Protein AF-A0A4R8I640-F1 (afdb_monomer_lite)

Sequence (151 aa):
MNKKSATQTKAQEIFQILPLKKTMHIKKNEPEVYKAIFSNDALLDANILNDFIDRYQPEVNISERARHVFSRLPLLKQTIIKTSEPKMYEALFNDKNDTALLKEFLSKYEPLNEKVTSMQELEKLSLEDQLAFKNNFPDDYKKIISTEPKQ

Radius of gyration: 16.74 Å; chains: 1; bounding box: 42×42×43 Å

pLDDT: mean 84.2, std 11.53, range [39.59, 96.38]

Foldseek 3Di:
DDDDALLLVLLLLLLVQDDPVVVVCCVVPVVLLVCLNPPPDPPRPSVSSVVSCVVRVVVRDLLSSLLSLLVPDDPVVNVCCVPVVVVLVCLNPPPPNPVVSSVVSCVVRPDPLNQDQAPVRLVVDDPVVNVVCCVVNVPSNVVRVVPDDDD

Secondary structure (DSSP, 8-state):
-PPPPHHHHHHHHHHHHS-HHHHHHHHHH-HHHHHHHH---S---HHHHHHHHHHHGGG--HHHHHHHHHHHS-HHHHHHHHHH-HHHHHHHHSSS--HHHHHHHHHHHS-HHHH--SHHHHTTS-HHHHHHHHHH-HHHHHHHHHSS---

Organism: NCBI:txid1476462

Structure (mmCIF, N/CA/C/O backbone):
data_AF-A0A4R8I640-F1
#
_entry.id   AF-A0A4R8I640-F1
#
loop_
_atom_site.group_PDB
_atom_site.id
_atom_site.type_symbol
_atom_site.label_atom_id
_atom_site.label_alt_id
_atom_site.label_comp_id
_atom_site.label_asym_id
_atom_site.label_entity_id
_atom_site.label_seq_id
_atom_site.pdbx_PDB_ins_code
_atom_site.Cartn_x
_atom_site.Cartn_y
_atom_site.Cartn_z
_atom_site.occupancy
_atom_site.B_iso_or_equiv
_atom_site.auth_seq_id
_atom_site.auth_comp_id
_atom_site.auth_asym_id
_atom_site.auth_atom_id
_atom_site.pdbx_PDB_model_num
ATOM 1 N N . MET A 1 1 ? -8.728 12.890 -19.636 1.00 39.59 1 MET A N 1
ATOM 2 C CA . MET A 1 1 ? -7.787 12.444 -18.584 1.00 39.59 1 MET A CA 1
ATOM 3 C C . MET A 1 1 ? -7.452 10.987 -18.851 1.00 39.59 1 MET A C 1
ATOM 5 O O . MET A 1 1 ? -8.374 10.180 -18.842 1.00 39.59 1 MET A O 1
ATOM 9 N N . ASN A 1 2 ? -6.187 10.656 -19.131 1.00 48.59 2 ASN A N 1
ATOM 10 C CA . ASN A 1 2 ? -5.753 9.258 -19.216 1.00 48.59 2 ASN A CA 1
ATOM 11 C C . ASN A 1 2 ? -5.916 8.629 -17.829 1.00 48.59 2 ASN A C 1
ATOM 13 O O . ASN A 1 2 ? -5.306 9.093 -16.866 1.00 48.59 2 ASN A O 1
ATOM 17 N N . LYS A 1 3 ? -6.792 7.629 -17.706 1.00 54.31 3 LYS A N 1
ATOM 18 C CA . LYS A 1 3 ? -6.904 6.839 -16.478 1.00 54.31 3 LYS A CA 1
ATOM 19 C C . LYS A 1 3 ? -5.670 5.940 -16.401 1.00 54.31 3 LYS A C 1
ATOM 21 O O . LYS A 1 3 ? -5.399 5.215 -17.354 1.00 54.31 3 LYS A O 1
ATOM 26 N N . LYS A 1 4 ? -4.922 6.013 -15.298 1.00 65.94 4 LYS A N 1
ATOM 27 C CA . LYS A 1 4 ? -3.834 5.065 -15.014 1.00 65.94 4 LYS A CA 1
ATOM 28 C C . LYS A 1 4 ? -4.416 3.655 -14.937 1.00 65.94 4 LYS A C 1
ATOM 30 O O . LYS A 1 4 ? -5.514 3.485 -14.402 1.00 65.94 4 LYS A O 1
ATOM 35 N N . SER A 1 5 ? -3.695 2.664 -15.456 1.00 74.31 5 SER A N 1
ATOM 36 C CA . SER A 1 5 ? -4.086 1.268 -15.256 1.00 74.31 5 SER A CA 1
ATOM 37 C C . SER A 1 5 ? -3.920 0.893 -13.783 1.00 74.31 5 SER A C 1
ATOM 39 O O . SER A 1 5 ? -3.074 1.447 -13.076 1.00 74.31 5 SER A O 1
ATOM 41 N N . ALA A 1 6 ? -4.707 -0.065 -13.308 1.00 73.69 6 ALA A N 1
ATOM 42 C CA . ALA A 1 6 ? -4.580 -0.567 -11.944 1.00 73.69 6 ALA A CA 1
ATOM 43 C C . ALA A 1 6 ? -3.190 -1.162 -11.667 1.00 73.69 6 ALA A C 1
ATOM 45 O O . ALA A 1 6 ? -2.633 -0.949 -10.592 1.00 73.69 6 ALA A O 1
ATOM 46 N N . THR A 1 7 ? -2.575 -1.802 -12.666 1.00 79.06 7 THR A N 1
ATOM 47 C CA . THR A 1 7 ? -1.193 -2.295 -12.591 1.00 79.06 7 THR A CA 1
ATOM 48 C C . THR A 1 7 ? -0.201 -1.161 -12.333 1.00 79.06 7 THR A C 1
ATOM 50 O O . THR A 1 7 ? 0.674 -1.286 -11.479 1.00 79.06 7 THR A O 1
ATOM 53 N N . GLN A 1 8 ? -0.349 -0.025 -13.019 1.00 83.81 8 GLN A N 1
ATOM 54 C CA . GLN A 1 8 ? 0.515 1.130 -12.792 1.00 83.81 8 GLN A CA 1
ATOM 55 C C . GLN A 1 8 ? 0.289 1.746 -11.406 1.00 83.81 8 GLN A C 1
ATOM 57 O O . GLN A 1 8 ? 1.252 2.110 -10.735 1.00 83.81 8 GLN A O 1
ATOM 62 N N . THR A 1 9 ? -0.966 1.834 -10.962 1.00 83.75 9 THR A N 1
ATOM 63 C CA . THR A 1 9 ? -1.315 2.306 -9.614 1.00 83.75 9 THR A CA 1
ATOM 64 C C . THR A 1 9 ? -0.670 1.430 -8.539 1.00 83.75 9 THR A C 1
ATOM 66 O O . THR A 1 9 ? 0.032 1.946 -7.673 1.00 83.75 9 THR A O 1
ATOM 69 N N . LYS A 1 10 ? -0.783 0.105 -8.663 1.00 84.06 10 LYS A N 1
ATOM 70 C CA . LYS A 1 10 ? -0.164 -0.851 -7.738 1.00 84.06 10 LYS A CA 1
ATOM 71 C C . LYS A 1 10 ? 1.362 -0.737 -7.719 1.00 84.06 10 LYS A C 1
ATOM 73 O O . LYS A 1 10 ? 1.975 -0.736 -6.655 1.00 84.06 10 LYS A O 1
ATOM 78 N N . ALA A 1 11 ? 1.993 -0.600 -8.885 1.00 90.00 11 ALA A N 1
ATOM 79 C CA . ALA A 1 11 ? 3.438 -0.403 -8.965 1.00 90.00 11 ALA A CA 1
ATOM 80 C C . ALA A 1 11 ? 3.880 0.924 -8.311 1.00 90.00 11 ALA A C 1
ATOM 82 O O . ALA A 1 11 ? 4.893 0.964 -7.612 1.00 90.00 11 ALA A O 1
ATOM 83 N N . GLN A 1 12 ? 3.106 2.004 -8.479 1.00 91.06 12 GLN A N 1
ATOM 84 C CA . GLN A 1 12 ? 3.354 3.282 -7.799 1.00 91.06 12 GLN A CA 1
ATOM 85 C C . GLN A 1 12 ? 3.260 3.144 -6.276 1.00 91.06 12 GLN A C 1
ATOM 87 O O . GLN A 1 12 ? 4.113 3.679 -5.572 1.00 91.06 12 GLN A O 1
ATOM 92 N N . GLU A 1 13 ? 2.269 2.414 -5.772 1.00 89.38 13 GLU A N 1
ATOM 93 C CA . GLU A 1 13 ? 2.079 2.180 -4.335 1.00 89.38 13 GLU A CA 1
ATOM 94 C C . GLU A 1 13 ? 3.227 1.382 -3.733 1.00 89.38 13 GLU A C 1
ATOM 96 O O . GLU A 1 13 ? 3.840 1.831 -2.766 1.00 89.38 13 GLU A O 1
ATOM 101 N N . ILE A 1 14 ? 3.586 0.250 -4.348 1.00 92.31 14 ILE A N 1
ATOM 102 C CA . ILE A 1 14 ? 4.743 -0.547 -3.926 1.00 92.31 14 ILE A CA 1
ATOM 103 C C . ILE A 1 14 ? 5.985 0.343 -3.885 1.00 92.31 14 ILE A C 1
ATOM 105 O O . ILE A 1 14 ? 6.669 0.399 -2.866 1.00 92.31 14 ILE A O 1
ATOM 109 N N . PHE A 1 15 ? 6.243 1.110 -4.949 1.00 94.25 15 PHE A N 1
ATOM 110 C CA . PHE A 1 15 ? 7.387 2.015 -4.999 1.00 94.25 15 PHE A CA 1
ATOM 111 C C . PHE A 1 15 ? 7.376 3.054 -3.869 1.00 94.25 15 PHE A C 1
ATOM 113 O O . PHE A 1 15 ? 8.427 3.357 -3.311 1.00 94.25 15 PHE A O 1
ATOM 120 N N . GLN A 1 16 ? 6.215 3.612 -3.526 1.00 91.75 16 GLN A N 1
ATOM 121 C CA . GLN A 1 16 ? 6.084 4.601 -2.453 1.00 91.75 16 GLN A CA 1
ATOM 122 C C . GLN A 1 16 ? 6.256 3.998 -1.055 1.00 91.75 16 GLN A C 1
ATOM 124 O O . GLN A 1 16 ? 6.680 4.709 -0.146 1.00 91.75 16 GLN A O 1
ATOM 129 N N . ILE A 1 17 ? 5.948 2.711 -0.887 1.00 93.25 17 ILE A N 1
ATOM 130 C CA . ILE A 1 17 ? 6.080 1.988 0.382 1.00 93.25 17 ILE A CA 1
ATOM 131 C C . ILE A 1 17 ? 7.505 1.446 0.590 1.00 93.25 17 ILE A C 1
ATOM 133 O O . ILE A 1 17 ? 7.954 1.293 1.728 1.00 93.25 17 ILE A O 1
ATOM 137 N N . LEU A 1 18 ? 8.236 1.147 -0.488 1.00 93.25 18 LEU A N 1
ATOM 138 C CA . LEU A 1 18 ? 9.582 0.584 -0.399 1.00 93.25 18 LEU A CA 1
ATOM 139 C C . LEU A 1 18 ? 10.551 1.483 0.397 1.00 93.25 18 LEU A C 1
ATOM 141 O O . LEU A 1 18 ? 10.498 2.714 0.300 1.00 93.25 18 LEU A O 1
ATOM 145 N N . PRO A 1 19 ? 11.534 0.890 1.108 1.00 91.62 19 PRO A N 1
ATOM 146 C CA . PRO A 1 19 ? 12.559 1.654 1.807 1.00 91.62 19 PRO A CA 1
ATOM 147 C C . PRO A 1 19 ? 13.298 2.628 0.884 1.00 91.62 19 PRO A C 1
ATOM 149 O O . PRO A 1 19 ? 13.647 2.288 -0.250 1.00 91.62 19 PRO A O 1
ATOM 152 N N . LEU A 1 20 ? 13.652 3.807 1.402 1.00 91.25 20 LEU A N 1
ATOM 153 C CA . LEU A 1 20 ? 14.306 4.872 0.628 1.00 91.25 20 LEU A CA 1
ATOM 154 C C . LEU A 1 20 ? 15.550 4.392 -0.143 1.00 91.25 20 LEU A C 1
ATOM 156 O O . LEU A 1 20 ? 15.772 4.771 -1.290 1.00 91.25 20 LEU A O 1
ATOM 160 N N . LYS A 1 21 ? 16.356 3.512 0.459 1.00 93.12 21 LYS A N 1
ATOM 161 C CA . LYS A 1 21 ? 17.547 2.949 -0.194 1.00 93.12 21 LYS A CA 1
ATOM 162 C C . LYS A 1 21 ? 17.196 2.150 -1.458 1.00 93.12 21 LYS A C 1
ATOM 164 O O . LYS A 1 21 ? 17.924 2.227 -2.445 1.00 93.12 21 LYS A O 1
ATOM 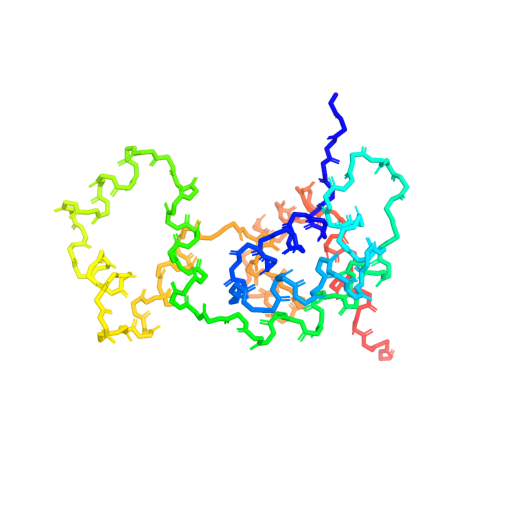169 N N . LYS A 1 22 ? 16.090 1.399 -1.439 1.00 94.06 22 LYS A N 1
ATOM 170 C CA . LYS A 1 22 ? 15.601 0.609 -2.581 1.00 94.06 22 LYS A CA 1
ATOM 171 C C . LYS A 1 22 ? 15.034 1.521 -3.663 1.00 94.06 22 LYS A C 1
ATOM 173 O O . LYS A 1 22 ? 15.414 1.384 -4.820 1.00 94.06 22 LYS A O 1
ATOM 178 N N . THR A 1 23 ? 14.221 2.508 -3.290 1.00 93.88 23 THR A N 1
ATOM 179 C CA . THR A 1 23 ? 13.666 3.466 -4.260 1.00 93.88 23 THR A CA 1
ATOM 180 C C . THR A 1 23 ? 14.761 4.293 -4.939 1.00 93.88 23 THR A C 1
ATOM 182 O O . THR A 1 23 ? 14.686 4.537 -6.142 1.00 93.88 23 THR A O 1
ATOM 185 N N . MET A 1 24 ? 15.825 4.663 -4.215 1.00 94.44 24 MET A N 1
ATOM 186 C CA . MET A 1 24 ? 17.021 5.286 -4.796 1.00 94.44 24 MET A CA 1
ATOM 187 C C . MET A 1 24 ? 17.774 4.351 -5.748 1.00 94.44 24 MET A C 1
ATOM 189 O O . MET A 1 24 ? 18.226 4.798 -6.800 1.00 94.44 24 MET A O 1
ATOM 193 N N . HIS A 1 25 ? 17.908 3.068 -5.397 1.00 95.25 25 HIS A N 1
ATOM 194 C CA . HIS A 1 25 ? 18.541 2.072 -6.261 1.00 95.25 25 HIS A CA 1
ATOM 195 C C . HIS A 1 25 ? 17.789 1.930 -7.589 1.00 95.25 25 HIS A C 1
ATOM 197 O O . HIS A 1 25 ? 18.408 2.065 -8.639 1.00 95.25 25 HIS A O 1
ATOM 203 N N . ILE A 1 26 ? 16.464 1.757 -7.540 1.00 95.56 26 ILE A N 1
ATOM 204 C CA . ILE A 1 26 ? 15.608 1.647 -8.731 1.00 95.56 26 ILE A CA 1
ATOM 205 C C . ILE A 1 26 ? 15.733 2.909 -9.594 1.00 95.56 26 ILE A C 1
ATOM 207 O O . ILE A 1 26 ? 16.016 2.820 -10.782 1.00 95.56 26 ILE A O 1
ATOM 211 N N . LYS A 1 27 ? 15.626 4.104 -8.991 1.00 93.94 27 LYS A N 1
ATOM 212 C CA . LYS A 1 27 ? 15.777 5.382 -9.714 1.00 93.94 27 LYS A CA 1
ATOM 213 C C . LYS A 1 27 ? 17.106 5.507 -10.461 1.00 93.94 27 LYS A C 1
ATOM 215 O O . LYS A 1 27 ? 17.153 6.164 -11.496 1.00 93.94 27 LYS A O 1
ATOM 220 N N . LYS A 1 28 ? 18.185 4.952 -9.904 1.00 94.94 28 LYS A N 1
ATOM 221 C CA . LYS A 1 28 ? 19.537 5.090 -10.453 1.00 94.94 28 LYS A CA 1
ATOM 222 C C . LYS A 1 28 ? 19.880 4.000 -11.466 1.00 94.94 28 LYS A C 1
ATOM 224 O O . LYS A 1 28 ? 20.559 4.296 -12.443 1.00 94.94 28 LYS A O 1
ATOM 229 N N . ASN A 1 29 ? 19.464 2.764 -11.204 1.00 96.38 29 ASN A N 1
ATOM 230 C CA . ASN A 1 29 ? 19.959 1.588 -11.917 1.00 96.38 29 ASN A CA 1
ATOM 231 C C . ASN A 1 29 ? 18.907 0.930 -12.818 1.00 96.38 29 ASN A C 1
ATOM 233 O O . ASN A 1 29 ? 19.292 0.1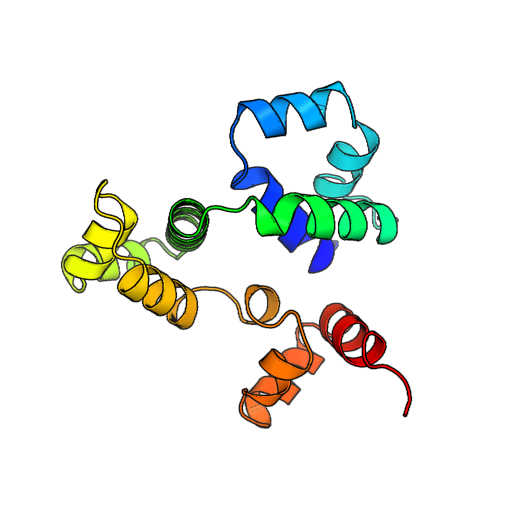72 -13.697 1.00 96.38 29 ASN A O 1
ATOM 237 N N . GLU A 1 30 ? 17.620 1.235 -12.624 1.00 93.88 30 GLU A N 1
ATOM 238 C CA . GLU A 1 30 ? 16.494 0.705 -13.411 1.00 93.88 30 G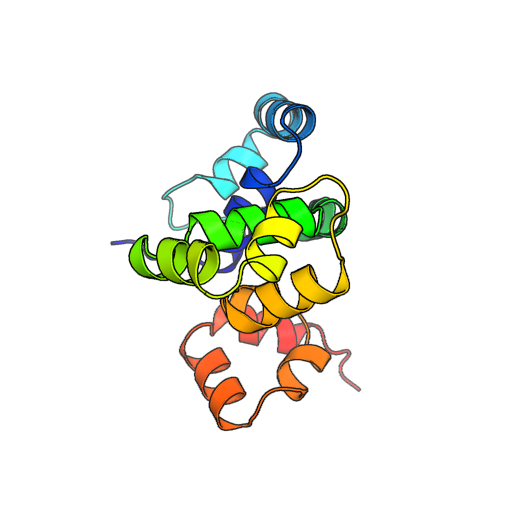LU A CA 1
ATOM 239 C C . GLU A 1 30 ? 15.609 1.870 -13.920 1.00 93.88 30 GLU A C 1
ATOM 241 O O . GLU A 1 30 ? 14.432 2.000 -13.549 1.00 93.88 30 GLU A O 1
ATOM 246 N N . PRO A 1 31 ? 16.167 2.814 -14.708 1.00 91.06 31 PRO A N 1
ATOM 247 C CA . PRO A 1 31 ? 15.452 4.017 -15.138 1.00 91.06 31 PRO A CA 1
ATOM 248 C C . PRO A 1 31 ? 14.210 3.715 -15.988 1.00 91.06 31 PRO A C 1
ATOM 250 O O . PRO A 1 31 ? 13.236 4.466 -15.934 1.00 91.06 31 PRO A O 1
ATOM 253 N N . GLU A 1 32 ? 14.212 2.623 -16.749 1.00 90.62 32 GLU A N 1
ATOM 254 C CA . GLU A 1 32 ? 13.064 2.122 -17.506 1.00 90.62 32 GLU A CA 1
ATOM 255 C C . GLU A 1 32 ? 11.916 1.676 -16.595 1.00 90.62 32 GLU A C 1
ATOM 257 O O . GLU A 1 32 ? 10.767 2.038 -16.857 1.00 90.62 32 GLU A O 1
ATOM 262 N N . VAL A 1 33 ? 12.217 0.996 -15.483 1.00 92.56 33 VAL A N 1
ATOM 263 C CA . VAL A 1 33 ? 11.228 0.617 -14.463 1.00 92.56 33 VAL A CA 1
ATOM 264 C C . VAL A 1 33 ? 10.645 1.869 -13.818 1.00 92.56 33 VAL A C 1
ATOM 266 O O . VAL A 1 33 ? 9.427 2.038 -13.766 1.00 92.56 33 VAL A O 1
ATOM 269 N N . TYR A 1 34 ? 11.500 2.801 -13.387 1.00 92.56 34 TYR A N 1
ATOM 270 C CA . TYR A 1 34 ? 11.042 4.062 -12.801 1.00 92.56 34 TYR A CA 1
ATOM 271 C C . TYR A 1 34 ? 10.164 4.863 -13.775 1.00 92.56 34 TYR A C 1
ATOM 273 O O . TYR A 1 34 ? 9.111 5.382 -13.391 1.00 92.56 34 TYR A O 1
ATOM 281 N N . LYS A 1 35 ? 10.557 4.929 -15.052 1.00 90.56 35 LYS A N 1
ATOM 282 C CA . LYS A 1 35 ? 9.766 5.584 -16.094 1.00 90.56 35 LYS A CA 1
ATOM 283 C C . LYS A 1 35 ? 8.424 4.882 -16.283 1.00 90.56 35 LYS A C 1
ATOM 285 O O . LYS A 1 35 ? 7.414 5.573 -16.317 1.00 90.56 35 LYS A O 1
ATOM 290 N N . ALA A 1 36 ? 8.377 3.553 -16.352 1.00 89.44 36 ALA A N 1
ATOM 291 C CA . ALA A 1 36 ? 7.120 2.812 -16.467 1.00 89.44 36 ALA A CA 1
ATOM 292 C C . ALA A 1 36 ? 6.178 3.105 -15.285 1.00 89.44 36 ALA A C 1
ATOM 294 O O . ALA A 1 36 ? 4.989 3.361 -15.480 1.00 89.44 36 ALA A O 1
ATOM 295 N N . ILE A 1 37 ? 6.708 3.166 -14.060 1.00 90.75 37 ILE A N 1
ATOM 296 C CA . ILE A 1 37 ? 5.912 3.468 -12.864 1.00 90.75 37 ILE A CA 1
ATOM 297 C C . ILE A 1 37 ? 5.293 4.868 -12.950 1.00 90.75 37 ILE A C 1
ATOM 299 O O . ILE A 1 37 ? 4.108 5.013 -12.666 1.00 90.75 37 ILE A O 1
ATOM 303 N N . PHE A 1 38 ? 6.041 5.898 -13.359 1.00 89.81 38 PHE A N 1
ATOM 304 C CA . PHE A 1 38 ? 5.601 7.301 -13.258 1.00 89.81 38 PHE A CA 1
ATOM 305 C C . PHE A 1 38 ? 5.211 7.979 -14.581 1.00 89.81 38 PHE A C 1
ATOM 307 O O . PHE A 1 38 ? 4.823 9.148 -14.564 1.00 89.81 38 PHE A O 1
ATOM 314 N N . SER A 1 39 ? 5.295 7.288 -15.720 1.00 83.94 39 SER A N 1
ATOM 315 C CA . SER A 1 39 ? 4.942 7.871 -17.018 1.00 83.94 39 SER A CA 1
ATOM 316 C C . SER A 1 39 ? 3.439 8.135 -17.145 1.00 83.94 39 SER A C 1
ATOM 318 O O . SER A 1 39 ? 2.609 7.378 -16.647 1.00 83.94 39 SER A O 1
ATOM 320 N N . ASN A 1 40 ? 3.088 9.201 -17.864 1.00 73.94 40 ASN A N 1
ATOM 321 C CA . ASN A 1 40 ? 1.711 9.494 -18.275 1.00 73.94 40 ASN A CA 1
ATOM 322 C C . ASN A 1 40 ? 1.386 8.950 -19.681 1.00 73.94 40 ASN A C 1
ATOM 324 O O . ASN A 1 40 ? 0.274 9.168 -20.175 1.00 73.94 40 ASN A O 1
ATOM 328 N N . ASP A 1 41 ? 2.347 8.283 -20.332 1.00 70.12 41 ASP A N 1
ATOM 329 C CA . ASP A 1 41 ? 2.142 7.664 -21.642 1.00 70.12 41 ASP A CA 1
ATOM 330 C C . ASP A 1 41 ? 1.154 6.504 -21.561 1.00 70.12 41 ASP A C 1
ATOM 332 O O . ASP A 1 41 ? 1.198 5.692 -20.643 1.00 70.12 41 ASP A O 1
ATOM 336 N N . ALA A 1 42 ? 0.285 6.402 -22.567 1.00 54.41 42 ALA A N 1
ATOM 337 C CA . ALA A 1 42 ? -0.679 5.309 -22.688 1.00 54.41 42 ALA A CA 1
ATOM 338 C C . ALA A 1 42 ? -0.021 3.967 -23.071 1.00 54.41 42 ALA A C 1
ATOM 340 O O . ALA A 1 42 ? -0.625 2.912 -22.894 1.00 54.41 42 ALA A O 1
ATOM 341 N N . LEU A 1 43 ? 1.215 4.000 -23.583 1.00 59.19 43 LEU A N 1
ATOM 342 C CA . LEU A 1 43 ? 2.007 2.823 -23.944 1.00 59.19 43 LEU A CA 1
ATOM 343 C C . LEU A 1 43 ? 2.909 2.431 -22.771 1.00 59.19 43 LEU A C 1
ATOM 345 O O . LEU A 1 43 ? 4.122 2.635 -22.788 1.00 59.19 43 LEU A O 1
ATOM 349 N N . LEU A 1 44 ? 2.283 1.919 -21.717 1.00 68.06 44 LEU A N 1
ATOM 350 C CA . LEU A 1 44 ? 2.987 1.325 -20.587 1.00 68.06 44 LEU A CA 1
ATOM 351 C C . LEU A 1 44 ? 3.329 -0.122 -20.924 1.00 68.06 44 LEU A C 1
ATOM 353 O O . LEU A 1 44 ? 2.453 -0.890 -21.322 1.00 68.06 44 LEU A O 1
ATOM 357 N N . ASP A 1 45 ? 4.588 -0.505 -20.725 1.00 77.19 45 ASP A N 1
ATOM 358 C CA . ASP A 1 45 ? 4.967 -1.909 -20.803 1.00 77.19 45 ASP A CA 1
ATOM 359 C C . ASP A 1 45 ? 4.453 -2.629 -19.550 1.00 77.19 45 ASP A C 1
ATOM 361 O O . ASP A 1 45 ? 5.025 -2.542 -18.457 1.00 77.19 45 ASP A O 1
ATOM 365 N N . ALA A 1 46 ? 3.325 -3.319 -19.714 1.00 78.38 46 ALA A N 1
ATOM 366 C CA . ALA A 1 46 ? 2.711 -4.099 -18.654 1.00 78.38 46 ALA A CA 1
ATOM 367 C C . ALA A 1 46 ? 3.657 -5.185 -18.118 1.00 78.38 46 A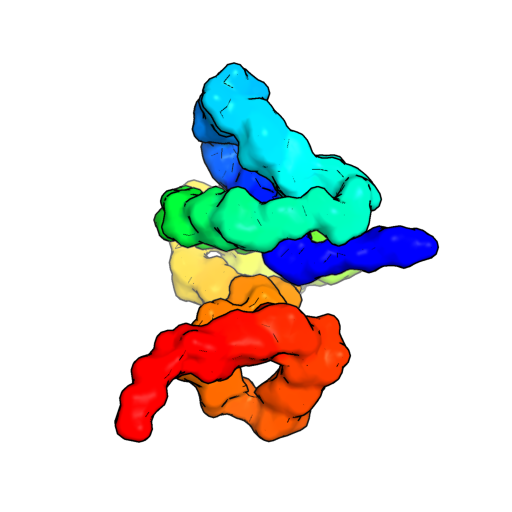LA A C 1
ATOM 369 O O . ALA A 1 46 ? 3.563 -5.521 -16.941 1.00 78.38 46 ALA A O 1
ATOM 370 N N . ASN A 1 47 ? 4.587 -5.705 -18.926 1.00 84.56 47 ASN A N 1
ATOM 371 C CA . ASN A 1 47 ? 5.534 -6.723 -18.476 1.00 84.56 47 ASN A CA 1
ATOM 372 C C . ASN A 1 47 ? 6.550 -6.133 -17.496 1.00 84.56 47 ASN A C 1
ATOM 374 O O . ASN A 1 47 ? 6.798 -6.744 -16.462 1.00 84.56 47 ASN A O 1
ATOM 378 N N . ILE A 1 48 ? 7.061 -4.923 -17.760 1.00 89.75 48 ILE A N 1
ATOM 379 C CA . ILE A 1 48 ? 7.971 -4.217 -16.841 1.00 89.75 48 ILE A CA 1
ATOM 380 C C . ILE A 1 48 ? 7.279 -3.944 -15.501 1.00 89.75 48 ILE A C 1
ATOM 382 O O . ILE A 1 48 ? 7.852 -4.176 -14.437 1.00 89.75 48 ILE A O 1
ATOM 386 N N . LEU A 1 49 ? 6.031 -3.466 -15.539 1.00 88.06 49 LEU A N 1
ATOM 387 C CA . LEU A 1 49 ? 5.268 -3.193 -14.320 1.00 88.06 49 LEU A CA 1
ATOM 388 C C . LEU A 1 49 ? 4.951 -4.474 -13.539 1.00 88.06 49 LEU A C 1
ATOM 390 O O . LEU A 1 49 ? 5.037 -4.473 -12.313 1.00 88.06 49 LEU A O 1
ATOM 394 N N . ASN A 1 50 ? 4.595 -5.556 -14.232 1.00 85.31 50 ASN A N 1
ATOM 395 C CA . ASN A 1 50 ? 4.310 -6.842 -13.602 1.00 85.31 50 ASN A CA 1
ATOM 396 C C . ASN A 1 50 ? 5.564 -7.451 -12.964 1.00 85.31 50 ASN A C 1
ATOM 398 O O . ASN A 1 50 ? 5.497 -7.831 -11.802 1.00 85.31 50 ASN A O 1
ATOM 402 N N . ASP A 1 51 ? 6.701 -7.456 -13.664 1.00 89.75 51 ASP A N 1
ATOM 403 C CA . ASP A 1 51 ? 7.979 -7.919 -13.109 1.00 89.75 51 ASP A CA 1
ATOM 404 C C . ASP A 1 51 ? 8.372 -7.124 -11.854 1.00 89.75 51 ASP A C 1
ATOM 406 O O . ASP A 1 51 ? 8.733 -7.696 -10.826 1.00 89.75 51 ASP A O 1
ATOM 410 N N . PHE A 1 52 ? 8.224 -5.796 -11.895 1.00 93.38 52 PHE A N 1
ATOM 411 C CA . PHE A 1 52 ? 8.454 -4.950 -10.727 1.00 93.38 52 PHE A CA 1
ATOM 412 C C . PHE A 1 52 ? 7.544 -5.329 -9.548 1.00 93.38 52 PHE A C 1
ATOM 414 O O . PHE A 1 52 ? 8.018 -5.470 -8.419 1.00 93.38 52 PHE A O 1
ATOM 421 N N . ILE A 1 53 ? 6.241 -5.497 -9.797 1.00 89.38 53 ILE A N 1
ATOM 422 C CA . ILE A 1 53 ? 5.281 -5.892 -8.760 1.00 89.38 53 ILE A CA 1
ATOM 423 C C . ILE A 1 53 ? 5.688 -7.239 -8.159 1.00 89.38 53 ILE A C 1
ATOM 425 O O . ILE A 1 53 ? 5.755 -7.350 -6.938 1.00 89.38 53 ILE A O 1
ATOM 429 N N . ASP A 1 54 ? 6.000 -8.234 -8.983 1.00 88.12 54 ASP A N 1
ATOM 430 C CA . ASP A 1 54 ? 6.318 -9.583 -8.514 1.00 88.12 54 ASP A CA 1
ATOM 431 C C . ASP A 1 54 ? 7.617 -9.607 -7.688 1.00 88.12 54 ASP A C 1
ATOM 433 O O . ASP A 1 54 ? 7.690 -10.297 -6.668 1.00 88.12 54 ASP A O 1
ATOM 437 N N . ARG A 1 55 ? 8.615 -8.788 -8.056 1.00 92.81 55 ARG A N 1
ATOM 438 C CA . ARG A 1 55 ? 9.869 -8.642 -7.298 1.00 92.81 55 ARG A CA 1
ATOM 439 C C . ARG A 1 55 ? 9.681 -7.958 -5.946 1.00 92.81 55 ARG A C 1
ATOM 441 O O . ARG A 1 55 ? 10.266 -8.396 -4.958 1.00 92.81 55 ARG A O 1
ATOM 448 N N . TYR A 1 56 ? 8.907 -6.875 -5.895 1.00 92.50 56 TYR A N 1
ATOM 449 C CA . TYR A 1 56 ? 8.909 -5.971 -4.740 1.00 92.50 56 TYR A CA 1
ATOM 450 C C . TYR A 1 56 ? 7.674 -6.059 -3.847 1.00 92.50 56 TYR A C 1
ATOM 452 O O . TYR A 1 56 ? 7.752 -5.654 -2.688 1.00 92.50 56 TYR A O 1
ATOM 460 N N . GLN A 1 57 ? 6.561 -6.624 -4.318 1.00 88.62 57 GLN A N 1
ATOM 461 C CA . GLN A 1 57 ? 5.377 -6.857 -3.486 1.00 88.62 57 GLN A CA 1
ATOM 462 C C . GLN A 1 57 ? 5.695 -7.674 -2.218 1.00 88.62 57 GLN A C 1
ATOM 464 O O . GLN A 1 57 ? 5.214 -7.291 -1.151 1.00 88.62 57 GLN A O 1
ATOM 469 N N . PRO A 1 58 ? 6.520 -8.743 -2.257 1.00 87.50 58 PRO A N 1
ATOM 470 C CA . PRO A 1 58 ? 6.881 -9.487 -1.047 1.00 87.50 58 PRO A CA 1
ATOM 471 C C . PRO A 1 58 ? 7.733 -8.682 -0.053 1.00 87.50 58 PRO A C 1
ATOM 473 O O . PRO A 1 58 ? 7.781 -9.024 1.126 1.00 87.50 58 PRO A O 1
ATOM 476 N N . GLU A 1 59 ? 8.410 -7.619 -0.508 1.00 90.25 59 GLU A N 1
ATOM 477 C CA . GLU A 1 59 ? 9.221 -6.738 0.345 1.00 90.25 59 GLU A CA 1
ATOM 478 C C . GLU A 1 59 ? 8.375 -5.671 1.068 1.00 90.25 59 GLU A C 1
ATOM 480 O O . GLU A 1 59 ? 8.877 -4.974 1.955 1.00 90.25 59 GLU A O 1
ATOM 485 N N . VAL A 1 60 ? 7.096 -5.521 0.705 1.00 88.44 60 VAL A N 1
ATOM 486 C CA . VAL A 1 60 ? 6.200 -4.526 1.297 1.00 88.44 60 VAL A CA 1
ATOM 487 C C . VAL A 1 60 ? 5.863 -4.908 2.737 1.00 88.44 60 VAL A C 1
ATOM 489 O O . VAL A 1 60 ? 5.140 -5.866 3.013 1.00 88.44 60 VAL A O 1
ATOM 492 N N . ASN A 1 61 ? 6.359 -4.107 3.679 1.00 88.19 61 ASN A N 1
ATOM 493 C CA . ASN A 1 61 ? 6.031 -4.254 5.089 1.00 88.19 61 ASN A CA 1
ATOM 494 C C . ASN A 1 61 ? 4.547 -3.922 5.324 1.00 88.19 61 ASN A C 1
ATOM 496 O O . ASN A 1 61 ? 4.067 -2.867 4.906 1.00 88.19 61 ASN A O 1
ATOM 500 N N . ILE A 1 62 ? 3.827 -4.800 6.029 1.00 88.31 62 ILE A N 1
ATOM 501 C CA . ILE A 1 62 ? 2.394 -4.627 6.309 1.00 88.31 62 ILE A CA 1
ATOM 502 C C . ILE A 1 62 ? 2.081 -3.320 7.050 1.00 88.31 62 ILE A C 1
ATOM 504 O O . ILE A 1 62 ? 1.074 -2.681 6.757 1.00 88.31 62 ILE A O 1
ATOM 508 N N . SER A 1 63 ? 2.942 -2.895 7.974 1.00 89.81 63 SER A N 1
ATOM 509 C CA . SER A 1 63 ? 2.787 -1.650 8.725 1.00 89.81 63 SER A CA 1
ATOM 510 C C . SER A 1 63 ? 2.960 -0.437 7.822 1.00 89.81 63 SER A C 1
ATOM 512 O O . SER A 1 63 ? 2.141 0.475 7.869 1.00 89.81 63 SER A O 1
ATOM 514 N N . GLU A 1 64 ? 3.963 -0.445 6.942 1.00 90.25 64 GLU A N 1
ATOM 515 C CA . GLU A 1 64 ? 4.150 0.641 5.972 1.00 90.25 64 GLU A CA 1
ATOM 516 C C . GLU A 1 64 ? 3.011 0.684 4.946 1.00 90.25 64 GLU A C 1
ATOM 518 O O . GLU A 1 64 ? 2.497 1.757 4.636 1.00 90.25 64 GLU A O 1
ATOM 523 N N . ARG A 1 65 ? 2.525 -0.479 4.493 1.00 90.00 65 ARG A N 1
ATOM 524 C CA . ARG A 1 65 ? 1.339 -0.585 3.630 1.00 90.00 65 ARG A CA 1
ATOM 525 C C . ARG A 1 65 ? 0.097 -0.009 4.303 1.00 90.00 65 ARG A C 1
ATOM 527 O O . ARG A 1 65 ? -0.614 0.790 3.701 1.00 90.00 65 ARG A O 1
ATOM 534 N N . ALA A 1 66 ? -0.147 -0.360 5.563 1.00 92.19 66 ALA A N 1
ATOM 535 C CA . ALA A 1 66 ? -1.282 0.149 6.322 1.00 92.19 66 ALA A CA 1
ATOM 536 C C . ALA A 1 66 ? -1.189 1.666 6.552 1.00 92.19 66 ALA A C 1
ATOM 538 O O . ALA A 1 66 ? -2.173 2.374 6.340 1.00 92.19 66 ALA A O 1
ATOM 539 N N . ARG A 1 67 ? -0.006 2.199 6.887 1.00 92.50 67 ARG A N 1
ATOM 540 C CA . ARG A 1 67 ? 0.227 3.655 6.974 1.00 92.50 67 ARG A CA 1
ATOM 541 C C . ARG A 1 67 ? 0.007 4.351 5.636 1.00 92.50 67 ARG A C 1
ATOM 543 O O . ARG A 1 67 ? -0.560 5.443 5.596 1.00 92.50 67 ARG A O 1
ATOM 550 N N . HIS A 1 68 ? 0.429 3.724 4.542 1.00 91.44 68 HIS A N 1
ATOM 551 C CA . HIS A 1 68 ? 0.221 4.243 3.199 1.00 91.44 68 HIS A CA 1
ATOM 552 C C . HIS A 1 68 ? -1.268 4.282 2.822 1.00 91.44 68 HIS A C 1
ATOM 554 O O . HIS A 1 68 ? -1.752 5.290 2.317 1.00 91.44 68 HIS A O 1
ATOM 560 N N . VAL A 1 69 ? -2.032 3.231 3.129 1.00 91.56 69 VAL A N 1
ATOM 561 C CA . VAL A 1 69 ? -3.495 3.231 2.962 1.00 91.56 69 VAL A CA 1
ATOM 562 C C . VAL A 1 69 ? -4.137 4.309 3.840 1.00 91.56 69 VAL A C 1
ATOM 564 O O . VAL A 1 69 ? -4.946 5.090 3.345 1.00 91.56 69 VAL A O 1
ATOM 567 N N . PHE A 1 70 ? -3.738 4.415 5.111 1.00 93.38 70 PHE A N 1
ATOM 568 C CA . PHE A 1 70 ? -4.247 5.431 6.035 1.00 93.38 70 PHE A CA 1
ATOM 569 C C . PHE A 1 70 ? -4.035 6.858 5.516 1.00 93.38 70 PHE A C 1
ATOM 571 O O . PHE A 1 70 ? -4.966 7.661 5.555 1.00 93.38 70 PHE A O 1
ATOM 578 N N . SER A 1 71 ? -2.850 7.172 4.987 1.00 91.75 71 SER A N 1
ATOM 579 C CA . SER A 1 71 ? -2.535 8.520 4.497 1.00 91.75 71 SER A CA 1
ATOM 580 C C . SER A 1 71 ? -3.344 8.926 3.259 1.00 91.75 71 SER A C 1
ATOM 582 O O . SER A 1 71 ? -3.594 10.117 3.065 1.00 91.75 71 SER A O 1
ATOM 584 N N . ARG A 1 72 ? -3.804 7.953 2.458 1.00 90.31 72 ARG A N 1
ATOM 585 C CA . ARG A 1 72 ? -4.684 8.168 1.295 1.00 90.31 72 ARG A CA 1
ATOM 586 C C . ARG A 1 72 ? -6.161 8.328 1.665 1.00 90.31 72 ARG A C 1
ATOM 588 O O . ARG A 1 72 ? -6.947 8.777 0.829 1.00 90.31 72 ARG A O 1
ATOM 595 N N . LEU A 1 73 ? -6.570 7.972 2.886 1.00 89.88 73 LEU A N 1
ATOM 596 C CA . LEU A 1 73 ? -7.961 8.140 3.309 1.00 89.88 73 LEU A CA 1
ATOM 597 C C . LEU A 1 73 ? -8.348 9.626 3.367 1.00 89.88 73 LEU A C 1
ATOM 599 O O . LEU A 1 73 ? -7.509 10.466 3.694 1.00 89.88 73 LEU A O 1
ATOM 603 N N . PRO A 1 74 ? -9.628 9.979 3.140 1.00 92.19 74 PRO A N 1
ATOM 604 C CA . PRO A 1 74 ? -10.103 11.338 3.378 1.00 92.19 74 PRO A CA 1
ATOM 605 C C . PRO A 1 74 ? -9.796 11.791 4.809 1.00 92.19 74 PRO A C 1
ATOM 607 O O . PRO A 1 74 ? -9.958 11.008 5.747 1.00 92.19 74 PRO A O 1
ATOM 610 N N . LEU A 1 75 ? -9.431 13.065 4.995 1.00 91.94 75 LEU A N 1
ATOM 611 C CA . LEU A 1 75 ? -9.051 13.610 6.309 1.00 91.94 75 LEU A CA 1
ATOM 612 C C . LEU A 1 75 ? -10.083 13.305 7.398 1.00 91.94 75 LEU A C 1
ATOM 614 O O . LEU A 1 75 ? -9.715 12.886 8.489 1.00 91.94 75 LEU A O 1
ATOM 618 N N . LEU A 1 76 ? -11.376 13.422 7.082 1.00 92.56 76 LEU A N 1
ATOM 619 C CA . LEU A 1 76 ? -12.449 13.092 8.019 1.00 92.56 76 LEU A CA 1
ATOM 620 C C . LEU A 1 76 ? -12.373 11.635 8.508 1.00 92.56 76 LEU A C 1
ATOM 622 O O . LEU A 1 76 ? -12.530 11.380 9.699 1.00 92.56 76 LEU A O 1
ATOM 626 N N . LYS A 1 77 ? -12.088 10.676 7.616 1.00 93.31 77 LYS A N 1
ATOM 627 C CA . LYS A 1 77 ? -11.912 9.264 7.990 1.00 93.31 77 LYS A CA 1
ATOM 628 C C . LYS A 1 77 ? -10.667 9.067 8.850 1.00 93.31 77 LYS A C 1
ATOM 630 O O . LYS A 1 77 ? -10.744 8.357 9.847 1.00 93.31 77 LYS A O 1
ATOM 635 N N . GLN A 1 78 ? -9.558 9.725 8.507 1.00 94.31 78 GLN A N 1
ATOM 636 C CA . GLN A 1 78 ? -8.345 9.691 9.329 1.00 94.31 78 GLN A CA 1
ATOM 637 C C . GLN A 1 78 ? -8.619 10.212 10.747 1.00 94.31 78 GLN A C 1
ATOM 639 O O . GLN A 1 78 ? -8.206 9.590 11.724 1.00 94.31 78 GLN A O 1
ATOM 644 N N . THR A 1 79 ? -9.364 11.318 10.871 1.00 94.75 79 THR A N 1
ATOM 645 C CA . THR A 1 79 ? -9.782 11.874 12.164 1.00 94.75 79 THR A CA 1
ATOM 646 C C . THR A 1 79 ? -10.641 10.890 12.946 1.00 94.75 79 THR A C 1
ATOM 648 O O . THR A 1 79 ? -10.373 10.689 14.125 1.00 94.75 79 THR A O 1
ATOM 651 N N . ILE A 1 80 ? -11.624 10.249 12.307 1.00 94.88 80 ILE A N 1
ATOM 652 C CA . ILE A 1 80 ? -12.490 9.256 12.960 1.00 94.88 80 ILE A CA 1
ATOM 653 C C . ILE A 1 80 ? -11.669 8.081 13.494 1.00 94.88 80 ILE A C 1
ATOM 655 O O . ILE A 1 80 ? -11.815 7.735 14.660 1.00 94.88 80 ILE A O 1
ATOM 659 N N . ILE A 1 81 ? -10.770 7.508 12.691 1.00 93.75 81 ILE A N 1
ATOM 660 C CA . ILE A 1 81 ? -9.902 6.404 13.133 1.00 93.75 81 ILE A CA 1
ATOM 661 C C . ILE A 1 81 ? -9.054 6.848 14.330 1.00 93.75 81 ILE A C 1
ATOM 663 O O . ILE A 1 81 ? -8.982 6.150 15.338 1.00 93.75 81 ILE A O 1
ATOM 667 N N . LYS A 1 82 ? -8.463 8.046 14.259 1.00 93.25 82 LYS A N 1
ATOM 668 C CA . LYS A 1 82 ? -7.632 8.596 15.334 1.00 93.25 82 LYS A CA 1
ATOM 669 C C . LYS A 1 82 ? -8.394 8.785 16.650 1.00 93.25 82 LYS A C 1
ATOM 671 O O . LYS A 1 82 ? -7.817 8.570 17.710 1.00 93.25 82 LYS A O 1
ATOM 676 N N . THR A 1 83 ? -9.648 9.229 16.602 1.00 94.31 83 THR A N 1
ATOM 677 C CA . THR A 1 83 ? -10.417 9.576 17.811 1.00 94.31 83 THR A CA 1
ATOM 678 C C . THR A 1 83 ? -11.283 8.435 18.329 1.00 94.31 83 THR A C 1
ATOM 680 O O . THR A 1 83 ? -11.483 8.324 19.534 1.00 94.31 83 THR A O 1
ATOM 683 N N . SER A 1 84 ? -11.803 7.603 17.431 1.00 93.38 84 SER A N 1
ATOM 684 C CA . SER A 1 84 ? -12.837 6.604 17.725 1.00 93.38 84 SER A CA 1
ATOM 685 C C . SER A 1 84 ? -12.303 5.173 17.686 1.00 93.38 84 SER A C 1
ATOM 687 O O . SER A 1 84 ? -12.898 4.285 18.289 1.00 93.38 84 SER A O 1
ATOM 689 N N . GLU A 1 85 ? -11.160 4.941 17.032 1.00 92.94 85 GLU A N 1
ATOM 690 C CA . GLU A 1 85 ? -10.496 3.634 16.946 1.00 92.94 85 GLU A CA 1
ATOM 691 C C . GLU A 1 85 ? -9.040 3.720 17.456 1.00 92.94 85 GLU A C 1
ATOM 693 O O . GLU A 1 85 ? -8.101 3.387 16.730 1.00 92.94 85 GLU A O 1
ATOM 698 N N . PRO A 1 86 ? -8.801 4.149 18.714 1.00 90.44 86 PRO A N 1
ATOM 699 C CA . PRO A 1 86 ? -7.458 4.462 19.209 1.00 90.44 86 PRO A CA 1
ATOM 700 C C . PRO A 1 86 ? -6.487 3.280 19.124 1.00 90.44 86 PRO A C 1
ATOM 702 O O . PRO A 1 86 ? -5.337 3.476 18.759 1.00 90.44 86 PRO A O 1
ATOM 705 N N . LYS A 1 87 ? -6.950 2.041 19.349 1.00 92.12 87 LYS A N 1
ATOM 706 C CA . LYS A 1 87 ? -6.116 0.835 19.184 1.00 92.12 87 LYS A CA 1
ATOM 707 C C . LYS A 1 87 ? -5.673 0.617 17.736 1.00 92.12 87 LYS A C 1
ATOM 709 O O . LYS A 1 87 ? -4.542 0.211 17.496 1.00 92.12 87 LYS A O 1
ATOM 714 N N . MET A 1 88 ? -6.557 0.895 16.776 1.00 92.00 88 MET A N 1
ATOM 715 C CA . MET A 1 88 ? -6.246 0.817 15.348 1.00 92.00 88 MET A CA 1
ATOM 716 C C . MET A 1 88 ? -5.209 1.878 14.978 1.00 92.00 88 MET A C 1
ATOM 718 O O . MET A 1 88 ? -4.222 1.590 14.308 1.00 92.00 88 MET A O 1
ATOM 722 N N . TYR A 1 89 ? -5.409 3.104 15.465 1.00 92.81 89 TYR A N 1
ATOM 723 C CA . TYR A 1 89 ? -4.474 4.203 15.257 1.00 92.81 89 TYR A CA 1
ATOM 724 C C . TYR A 1 89 ? -3.104 3.930 15.897 1.00 92.81 89 TYR A C 1
ATOM 726 O O . TYR A 1 89 ? -2.071 4.153 15.272 1.00 92.81 89 TYR A O 1
ATOM 734 N N . GLU A 1 90 ? -3.072 3.389 17.112 1.00 92.50 90 GLU A N 1
ATOM 735 C CA . GLU A 1 90 ? -1.839 2.962 17.775 1.00 92.50 90 GLU A CA 1
ATOM 736 C C . GLU A 1 90 ? -1.129 1.860 16.988 1.00 92.50 90 GLU A C 1
ATOM 738 O O . GLU A 1 90 ? 0.073 1.966 16.764 1.00 92.50 90 GLU A O 1
ATOM 743 N N . ALA A 1 91 ? -1.854 0.846 16.507 1.00 92.00 91 ALA A N 1
ATOM 744 C CA . ALA A 1 91 ? -1.279 -0.218 15.686 1.00 92.00 91 ALA A CA 1
ATOM 745 C C . ALA A 1 91 ? -0.648 0.309 14.386 1.00 92.00 91 ALA A C 1
ATOM 747 O O . ALA A 1 91 ? 0.318 -0.278 13.908 1.00 92.00 91 ALA A O 1
ATOM 748 N N . LEU A 1 92 ? -1.156 1.418 13.831 1.00 92.12 92 LEU A N 1
ATOM 749 C CA . LEU A 1 92 ? -0.574 2.065 12.655 1.00 92.12 92 LEU A CA 1
ATOM 750 C C . LEU A 1 92 ? 0.756 2.765 12.957 1.00 92.12 92 LEU A C 1
ATOM 752 O O . LEU A 1 92 ? 1.613 2.783 12.081 1.00 92.12 92 LEU A O 1
ATOM 756 N N . PHE A 1 93 ? 0.952 3.356 14.139 1.00 90.06 93 PHE A N 1
ATOM 757 C CA . PHE A 1 93 ? 2.066 4.291 14.379 1.00 90.06 93 PHE A CA 1
ATOM 758 C C . PHE A 1 93 ? 3.019 3.914 15.520 1.00 90.06 93 PHE A C 1
ATOM 760 O O . PHE A 1 93 ? 4.082 4.521 15.621 1.00 90.06 93 PHE A O 1
ATOM 767 N N . ASN A 1 94 ? 2.696 2.913 16.340 1.00 84.56 94 ASN A N 1
ATOM 768 C CA . ASN A 1 94 ? 3.561 2.457 17.427 1.00 84.56 94 ASN A CA 1
ATOM 769 C C . ASN A 1 94 ? 4.452 1.279 17.006 1.00 84.56 94 ASN A C 1
ATOM 771 O O . ASN A 1 94 ? 4.060 0.431 16.211 1.00 84.56 94 ASN A O 1
ATOM 775 N N . ASP A 1 95 ? 5.630 1.165 17.627 1.00 65.69 95 ASP A N 1
ATOM 776 C CA . ASP A 1 95 ? 6.626 0.124 17.315 1.00 65.69 95 ASP A CA 1
ATOM 777 C C . ASP A 1 95 ? 6.134 -1.310 17.582 1.00 65.69 95 ASP A C 1
ATOM 779 O O . ASP A 1 95 ? 6.621 -2.273 16.988 1.00 65.69 95 ASP A O 1
ATOM 783 N N . LYS A 1 96 ? 5.127 -1.467 18.447 1.00 67.44 96 LYS A N 1
ATOM 784 C CA . LYS A 1 96 ? 4.434 -2.739 18.687 1.00 67.44 96 LYS A CA 1
ATOM 785 C C . LYS A 1 96 ? 3.287 -2.896 17.688 1.00 67.44 96 LYS A C 1
ATOM 787 O O . LYS A 1 96 ? 2.122 -2.896 18.071 1.00 67.44 96 LYS A O 1
ATOM 792 N N . ASN A 1 97 ? 3.640 -2.992 16.409 1.00 71.12 97 ASN A N 1
ATOM 793 C CA . ASN A 1 97 ? 2.703 -3.192 15.307 1.00 71.12 97 ASN A CA 1
ATOM 794 C C . ASN A 1 97 ? 1.890 -4.482 15.520 1.00 71.12 97 ASN A C 1
ATOM 796 O O . ASN A 1 97 ? 2.371 -5.587 15.250 1.00 71.12 97 ASN A O 1
ATOM 800 N N . ASP A 1 98 ? 0.652 -4.354 15.998 1.00 86.00 98 ASP A N 1
ATOM 801 C CA . ASP A 1 98 ? -0.273 -5.478 16.109 1.00 86.00 98 ASP A CA 1
ATOM 802 C C . ASP A 1 98 ? -0.690 -5.916 14.700 1.00 86.00 98 ASP A C 1
ATOM 804 O O . ASP A 1 98 ? -1.522 -5.299 14.033 1.00 86.00 98 ASP A O 1
ATOM 808 N N . THR A 1 99 ? -0.074 -6.999 14.229 1.00 88.38 99 THR A N 1
ATOM 809 C CA . THR A 1 99 ? -0.278 -7.507 12.869 1.00 88.38 99 THR A CA 1
ATOM 810 C C . THR A 1 99 ? -1.732 -7.916 12.615 1.00 88.38 99 THR A C 1
ATOM 812 O O . THR A 1 99 ? -2.181 -7.844 11.471 1.00 88.38 99 THR A O 1
ATOM 815 N N . ALA A 1 100 ? -2.486 -8.330 13.639 1.00 90.31 100 ALA A N 1
ATOM 816 C CA . ALA A 1 100 ? -3.894 -8.677 13.473 1.00 90.31 100 ALA A CA 1
ATOM 817 C C . ALA A 1 100 ? -4.737 -7.419 13.229 1.00 90.31 100 ALA A C 1
ATOM 819 O O . ALA A 1 100 ? -5.498 -7.382 12.261 1.00 90.31 100 ALA A O 1
ATOM 820 N N . LEU A 1 101 ? -4.525 -6.365 14.026 1.00 91.88 101 LEU A N 1
ATOM 821 C CA . LEU A 1 101 ? -5.188 -5.072 13.825 1.00 91.88 101 LEU A CA 1
ATOM 822 C C . LEU A 1 101 ? -4.819 -4.444 12.476 1.00 91.88 101 LEU A C 1
ATOM 824 O O . LEU A 1 101 ? -5.684 -3.918 11.786 1.00 91.88 101 LEU A O 1
ATOM 828 N N . LEU A 1 102 ? -3.564 -4.561 12.037 1.00 92.69 102 LEU A N 1
ATOM 829 C CA . LEU A 1 102 ? -3.145 -4.068 10.720 1.00 92.69 102 LEU A CA 1
ATOM 830 C C . LEU A 1 102 ? -3.807 -4.828 9.561 1.00 92.69 102 LEU A C 1
ATOM 832 O O . LEU A 1 102 ? -4.182 -4.221 8.558 1.00 92.69 102 LEU A O 1
ATOM 836 N N . LYS A 1 103 ? -4.000 -6.146 9.689 1.00 90.56 103 LYS A N 1
ATOM 837 C CA . LYS A 1 103 ? -4.768 -6.930 8.707 1.00 90.56 103 LYS A CA 1
ATOM 838 C C . LYS A 1 103 ? -6.239 -6.520 8.690 1.00 90.56 103 LYS A C 1
ATOM 840 O O . LYS A 1 103 ? -6.812 -6.379 7.612 1.00 90.56 103 LYS A O 1
ATOM 845 N N . GLU A 1 104 ? -6.834 -6.289 9.858 1.00 91.56 104 GLU A N 1
ATOM 846 C CA . GLU A 1 104 ? -8.204 -5.780 9.971 1.00 91.56 104 GLU A CA 1
ATOM 847 C C . GLU A 1 104 ? -8.339 -4.394 9.323 1.00 91.56 104 GLU A C 1
ATOM 849 O O . GLU A 1 104 ? -9.263 -4.163 8.540 1.00 91.56 104 GLU A O 1
ATOM 854 N N . PHE A 1 105 ? -7.385 -3.496 9.581 1.00 93.38 105 PHE A N 1
ATOM 855 C CA . PHE A 1 105 ? -7.315 -2.175 8.966 1.00 93.38 105 PHE A CA 1
ATOM 856 C C . PHE A 1 105 ? -7.334 -2.270 7.440 1.00 93.38 105 PHE A C 1
ATOM 858 O O . PHE A 1 105 ? -8.195 -1.683 6.783 1.00 93.38 105 PHE A O 1
ATOM 865 N N . LEU A 1 106 ? -6.408 -3.043 6.868 1.00 90.31 106 LEU A N 1
ATOM 866 C CA . LEU A 1 106 ? -6.326 -3.225 5.422 1.00 90.31 106 LEU A CA 1
ATOM 867 C C . LEU A 1 106 ? -7.637 -3.814 4.894 1.00 90.31 106 LEU A C 1
ATOM 869 O O . LEU A 1 106 ? -8.232 -3.251 3.978 1.00 90.31 106 LEU A O 1
ATOM 873 N N . SER A 1 107 ? -8.188 -4.843 5.544 1.00 86.31 107 SER A N 1
ATOM 874 C CA . SER A 1 107 ? -9.487 -5.422 5.180 1.00 86.31 107 SER A CA 1
ATOM 875 C C . SER A 1 107 ? -10.634 -4.405 5.151 1.00 86.31 107 SER A C 1
ATOM 877 O O . SER A 1 107 ? -11.539 -4.551 4.330 1.00 86.31 107 SER A O 1
ATOM 879 N N . LYS A 1 108 ? -10.607 -3.362 5.984 1.00 87.62 108 LYS A N 1
ATOM 880 C CA . LYS A 1 108 ? -11.640 -2.314 6.018 1.00 87.62 108 LYS A CA 1
ATOM 881 C C . LYS A 1 108 ? -11.409 -1.186 5.012 1.00 87.62 108 LYS A C 1
ATOM 883 O O . LYS A 1 108 ? -12.370 -0.693 4.428 1.00 87.62 108 LYS A O 1
ATOM 888 N N . TYR A 1 109 ? -10.161 -0.763 4.824 1.00 87.75 109 TYR A N 1
ATOM 889 C CA . TYR A 1 109 ? -9.859 0.525 4.184 1.00 87.75 109 TYR A CA 1
ATOM 890 C C . TYR A 1 109 ? -9.093 0.431 2.871 1.00 87.75 109 TYR A C 1
ATOM 892 O O . TYR A 1 109 ? -9.126 1.379 2.091 1.00 87.75 109 TYR A O 1
ATOM 900 N N . GLU A 1 110 ? -8.418 -0.684 2.607 1.00 84.19 110 GLU A N 1
ATOM 901 C CA . GLU A 1 110 ? -7.694 -0.854 1.353 1.00 84.19 110 GLU A CA 1
ATOM 902 C C . GLU A 1 110 ? -8.665 -1.129 0.180 1.00 84.19 110 GLU A C 1
ATOM 904 O O . GLU A 1 110 ? -9.616 -1.909 0.338 1.00 84.19 110 GLU A O 1
ATOM 909 N N . PRO A 1 111 ? -8.470 -0.493 -0.990 1.00 77.75 111 PRO A N 1
ATOM 910 C CA . PRO A 1 111 ? -9.279 -0.737 -2.182 1.00 77.75 111 PRO A CA 1
ATOM 911 C C . PRO A 1 111 ? -9.302 -2.205 -2.627 1.00 77.75 111 PRO A C 1
ATOM 913 O O . PRO A 1 111 ? -8.330 -2.945 -2.492 1.00 77.75 111 PRO A O 1
ATOM 916 N N . LEU A 1 112 ? -10.432 -2.637 -3.192 1.00 72.62 112 LEU A N 1
ATOM 917 C CA . LEU A 1 112 ? -10.673 -4.042 -3.539 1.00 72.62 112 LEU A CA 1
ATOM 918 C C . LEU A 1 112 ? -9.656 -4.586 -4.566 1.00 72.62 112 LEU A C 1
ATOM 920 O O . LEU A 1 112 ? -9.198 -5.715 -4.424 1.00 72.62 112 LEU A O 1
ATOM 924 N N . ASN A 1 113 ? -9.245 -3.773 -5.545 1.00 67.25 113 ASN A N 1
ATOM 925 C CA . ASN A 1 113 ? -8.222 -4.096 -6.557 1.00 67.25 113 ASN A CA 1
ATOM 926 C C . ASN A 1 113 ? -6.800 -4.236 -6.011 1.00 67.25 113 ASN A C 1
ATOM 928 O O . ASN A 1 113 ? -5.955 -4.853 -6.653 1.00 67.25 113 ASN A O 1
ATOM 932 N N . GLU A 1 114 ? -6.530 -3.693 -4.828 1.00 72.44 114 GLU A N 1
ATOM 933 C CA . GLU A 1 114 ? -5.251 -3.878 -4.139 1.00 72.44 114 GLU A CA 1
ATOM 934 C C . GLU A 1 114 ? -5.260 -5.153 -3.269 1.00 72.44 114 GLU A C 1
ATOM 936 O O . GLU A 1 114 ? -4.206 -5.751 -3.027 1.00 72.44 114 GLU A O 1
ATOM 941 N N . LYS A 1 115 ? -6.455 -5.596 -2.844 1.00 73.50 115 LYS A N 1
ATOM 942 C CA . LYS A 1 115 ? -6.677 -6.812 -2.041 1.00 73.50 115 LYS A CA 1
ATOM 943 C C . LYS A 1 115 ? -6.727 -8.086 -2.863 1.00 73.50 115 LYS A C 1
ATOM 945 O O . LYS A 1 115 ? -6.165 -9.094 -2.458 1.00 73.50 115 LYS A O 1
ATOM 950 N N . VAL A 1 116 ? -7.460 -8.063 -3.969 1.00 77.38 116 VAL A N 1
ATOM 951 C CA . VAL A 1 116 ? -7.754 -9.266 -4.745 1.00 77.38 116 VAL A CA 1
ATOM 952 C C . VAL A 1 116 ? -6.716 -9.390 -5.843 1.00 77.38 116 VAL A C 1
ATOM 954 O O . VAL A 1 116 ? -6.739 -8.656 -6.828 1.00 77.38 116 VAL A O 1
ATOM 957 N N . THR A 1 117 ? -5.779 -10.311 -5.651 1.00 76.31 117 THR A N 1
ATOM 958 C CA . THR A 1 117 ? -4.639 -10.501 -6.555 1.00 76.31 117 THR A CA 1
ATOM 959 C C . THR A 1 117 ? -4.579 -11.899 -7.158 1.00 76.31 117 THR A C 1
ATOM 961 O O . THR A 1 117 ? -3.763 -12.150 -8.043 1.00 76.31 117 THR A O 1
ATOM 964 N N . SER A 1 118 ? -5.462 -12.794 -6.716 1.00 79.56 118 SER A N 1
ATOM 965 C CA . SER A 1 118 ? -5.542 -14.192 -7.133 1.00 79.56 118 SER A CA 1
ATOM 966 C C . SER A 1 118 ? -6.991 -14.669 -7.232 1.00 79.56 118 SER A C 1
ATOM 968 O O . SER A 1 118 ? -7.899 -14.058 -6.661 1.00 79.56 118 SER A O 1
ATOM 970 N N . MET A 1 119 ? -7.208 -15.795 -7.920 1.00 82.50 119 MET A N 1
ATOM 971 C CA . MET A 1 119 ? -8.550 -16.369 -8.078 1.00 82.50 119 MET A CA 1
ATOM 972 C C . MET A 1 119 ? -9.125 -16.798 -6.724 1.00 82.50 119 MET A C 1
ATOM 974 O O . MET A 1 119 ? -10.263 -16.484 -6.404 1.00 82.50 119 MET A O 1
ATOM 978 N N . GLN A 1 120 ? -8.288 -17.368 -5.856 1.00 82.19 120 GLN A N 1
ATOM 979 C CA . GLN A 1 120 ? -8.662 -17.769 -4.495 1.00 82.19 120 GLN A CA 1
ATOM 980 C C . GLN A 1 120 ? -9.122 -16.598 -3.615 1.00 82.19 120 GLN A C 1
ATOM 982 O O . GLN A 1 120 ? -9.894 -16.791 -2.679 1.00 82.19 120 GLN A O 1
ATOM 987 N N . GLU A 1 121 ? -8.607 -15.388 -3.839 1.00 83.00 121 GLU A N 1
ATOM 988 C CA . GLU A 1 121 ? -9.059 -14.183 -3.132 1.00 83.00 121 GLU A CA 1
ATOM 989 C C . GLU A 1 121 ? -10.348 -13.633 -3.737 1.00 83.00 121 GLU A C 1
ATOM 991 O O . GLU A 1 121 ? -11.223 -13.188 -2.998 1.00 83.00 121 GLU A O 1
ATOM 996 N N . LEU A 1 122 ? -10.477 -13.706 -5.064 1.00 84.31 122 LEU A N 1
ATOM 997 C CA . LEU A 1 122 ? -11.666 -13.276 -5.792 1.00 84.31 122 LEU A CA 1
ATOM 998 C C . LEU A 1 122 ? -12.879 -14.143 -5.428 1.00 84.31 122 LEU A C 1
ATOM 1000 O O . LEU A 1 122 ? -13.952 -13.613 -5.162 1.00 84.31 122 LEU A O 1
ATOM 1004 N N . GLU A 1 123 ? -12.700 -15.459 -5.328 1.00 87.56 123 GLU A N 1
ATOM 1005 C CA . GLU A 1 123 ? -13.752 -16.421 -4.971 1.00 87.56 123 GLU A CA 1
ATOM 1006 C C . GLU A 1 123 ? -14.249 -16.290 -3.526 1.00 87.56 123 GLU A C 1
ATOM 1008 O O . GLU A 1 123 ? -15.359 -16.716 -3.214 1.00 87.56 123 GLU A O 1
ATOM 1013 N N . LYS A 1 124 ? -13.461 -15.675 -2.635 1.00 88.38 124 LYS A N 1
ATOM 1014 C CA . LYS A 1 124 ? -13.886 -15.378 -1.255 1.00 88.38 124 LYS A CA 1
ATOM 1015 C C . LYS A 1 124 ? -14.851 -14.196 -1.174 1.00 88.38 124 LYS A C 1
ATOM 1017 O O . LYS A 1 124 ? -15.446 -13.981 -0.119 1.00 88.38 124 LYS A O 1
ATOM 1022 N N . LEU A 1 125 ? -14.975 -13.412 -2.244 1.00 85.19 125 LEU A N 1
ATOM 1023 C CA . LEU A 1 125 ? -15.904 -12.290 -2.310 1.00 85.19 125 LEU A CA 1
ATOM 1024 C C . LEU A 1 125 ? -17.330 -12.755 -2.618 1.00 85.19 125 LEU A C 1
ATOM 1026 O O . LEU A 1 125 ? -17.545 -13.804 -3.228 1.00 85.19 125 LEU A O 1
ATOM 1030 N N . SER A 1 126 ? -18.314 -11.930 -2.252 1.00 87.12 126 SER A N 1
ATOM 1031 C CA . SER A 1 126 ? -19.700 -12.124 -2.688 1.00 87.12 126 SER A CA 1
ATOM 1032 C C . SER A 1 126 ? -19.812 -12.028 -4.218 1.00 87.12 126 SER A C 1
ATOM 1034 O O . SER A 1 126 ? -18.995 -11.376 -4.865 1.00 87.12 126 SER A O 1
ATOM 1036 N N . LEU A 1 127 ? -20.839 -12.637 -4.821 1.00 86.69 127 LEU A N 1
ATOM 1037 C CA . LEU A 1 127 ? -21.061 -12.539 -6.274 1.00 86.69 127 LEU A CA 1
ATOM 1038 C C . LEU A 1 127 ? -21.212 -11.084 -6.748 1.00 86.69 127 LEU A C 1
ATOM 1040 O O . LEU A 1 127 ? -20.739 -10.735 -7.828 1.00 86.69 127 LEU A O 1
ATOM 1044 N N . GLU A 1 128 ? -21.847 -10.237 -5.935 1.00 85.44 128 GLU A N 1
ATOM 1045 C CA . GLU A 1 128 ? -21.991 -8.806 -6.210 1.00 85.44 128 GLU A CA 1
ATOM 1046 C C . GLU A 1 128 ? -20.626 -8.108 -6.238 1.00 85.44 128 GLU A C 1
ATOM 1048 O O . GLU A 1 128 ? -20.322 -7.390 -7.190 1.00 85.44 128 GLU A O 1
ATOM 1053 N N . ASP A 1 129 ? -19.762 -8.394 -5.263 1.00 81.81 129 ASP A N 1
ATOM 1054 C CA . ASP A 1 129 ? -18.416 -7.825 -5.191 1.00 81.81 129 ASP A CA 1
ATOM 1055 C C . ASP A 1 129 ? -17.492 -8.368 -6.287 1.00 81.81 129 ASP A C 1
ATOM 1057 O O . ASP A 1 129 ? -16.670 -7.624 -6.816 1.00 81.81 129 ASP A O 1
ATOM 1061 N N . GLN A 1 130 ? -17.640 -9.635 -6.689 1.00 86.50 130 GLN A N 1
ATOM 1062 C CA . GLN A 1 130 ? -16.919 -10.199 -7.836 1.00 86.50 130 GLN A CA 1
ATOM 1063 C C . GLN A 1 130 ? -17.317 -9.501 -9.145 1.00 86.50 130 GLN A C 1
ATOM 1065 O O . GLN A 1 130 ? -16.458 -9.169 -9.967 1.00 86.50 130 GLN A O 1
ATOM 1070 N N . LEU A 1 131 ? -18.614 -9.237 -9.342 1.00 84.44 131 LEU A N 1
ATOM 1071 C CA . LEU A 1 131 ? -19.128 -8.485 -10.491 1.00 84.44 131 LEU A CA 1
ATOM 1072 C C . LEU A 1 131 ? -18.657 -7.030 -10.461 1.00 84.44 131 LEU A C 1
ATOM 1074 O O . LEU A 1 131 ? -18.193 -6.512 -11.479 1.00 84.44 131 LEU A O 1
ATOM 1078 N N . ALA A 1 132 ? -18.729 -6.378 -9.300 1.00 76.88 132 ALA A N 1
ATOM 1079 C CA . ALA A 1 132 ? -18.214 -5.030 -9.108 1.00 76.88 132 ALA A CA 1
ATOM 1080 C C . ALA A 1 132 ? -16.706 -4.974 -9.384 1.00 76.88 132 ALA A C 1
ATOM 1082 O O . ALA A 1 132 ? -16.243 -4.050 -10.052 1.00 76.88 132 ALA A O 1
ATOM 1083 N N . PHE A 1 133 ? -15.948 -5.980 -8.945 1.00 81.94 133 PHE A N 1
ATOM 1084 C CA . PHE A 1 133 ? -14.526 -6.098 -9.232 1.00 81.94 133 PHE A CA 1
ATOM 1085 C C . PHE A 1 133 ? -14.269 -6.202 -10.734 1.00 81.94 133 PHE A C 1
ATOM 1087 O O . PHE A 1 133 ? -13.534 -5.393 -11.289 1.00 81.94 133 PHE A O 1
ATOM 1094 N N . LYS A 1 134 ? -14.934 -7.138 -11.419 1.00 83.81 134 LYS A N 1
ATOM 1095 C CA . LYS A 1 134 ? -14.816 -7.327 -12.872 1.00 83.81 134 LYS A CA 1
ATOM 1096 C C . LYS A 1 134 ? -15.148 -6.058 -13.661 1.00 83.81 134 LYS A C 1
ATOM 1098 O O . LYS A 1 134 ? -14.471 -5.752 -14.639 1.00 83.81 134 LYS A O 1
ATOM 1103 N N . ASN A 1 135 ? -16.189 -5.334 -13.255 1.00 74.88 135 ASN A N 1
ATOM 1104 C CA . ASN A 1 135 ? -16.661 -4.145 -13.963 1.00 74.88 135 ASN A CA 1
ATOM 1105 C C . ASN A 1 135 ? -15.765 -2.924 -13.720 1.00 74.88 135 ASN A C 1
ATOM 1107 O O . ASN A 1 135 ? -15.534 -2.141 -14.641 1.00 74.88 135 ASN A O 1
ATOM 1111 N N . ASN A 1 136 ? -15.258 -2.761 -12.496 1.00 71.50 136 ASN A N 1
ATOM 1112 C CA . ASN A 1 136 ? -14.435 -1.611 -12.123 1.00 71.50 136 ASN A CA 1
ATOM 1113 C C . ASN A 1 136 ? -12.939 -1.828 -12.406 1.00 71.50 136 ASN A C 1
ATOM 1115 O O . ASN A 1 136 ? -12.220 -0.854 -12.629 1.00 71.50 136 ASN A O 1
ATOM 1119 N N . PHE A 1 137 ? -12.484 -3.085 -12.441 1.00 77.69 137 PHE A N 1
ATOM 1120 C CA . PHE A 1 137 ? -11.083 -3.496 -12.592 1.00 77.69 137 PHE A CA 1
ATOM 1121 C C . PHE A 1 137 ? -10.927 -4.628 -13.634 1.00 77.69 137 PHE A C 1
ATOM 1123 O O . PHE A 1 137 ? -10.453 -5.725 -13.323 1.00 77.69 137 PHE A O 1
ATOM 1130 N N . PRO A 1 138 ? -11.349 -4.404 -14.895 1.00 76.06 138 PRO A N 1
ATOM 1131 C CA . PRO A 1 138 ? -11.426 -5.461 -15.906 1.00 76.06 138 PRO A CA 1
ATOM 1132 C C . PRO A 1 138 ? -10.063 -6.054 -16.293 1.00 76.06 138 PRO A C 1
ATOM 1134 O O . PRO A 1 138 ? -9.993 -7.235 -16.636 1.00 76.06 138 PRO A O 1
ATOM 1137 N N . ASP A 1 139 ? -8.988 -5.265 -16.240 1.00 76.19 139 ASP A N 1
ATOM 1138 C CA . ASP A 1 139 ? -7.640 -5.733 -16.580 1.00 76.19 139 ASP A CA 1
ATOM 1139 C C . ASP A 1 139 ? -7.055 -6.627 -15.474 1.00 76.19 139 ASP A C 1
ATOM 1141 O O . ASP A 1 139 ? -6.502 -7.687 -15.774 1.00 76.19 139 ASP A O 1
ATOM 1145 N N . ASP A 1 140 ? -7.253 -6.270 -14.200 1.00 77.38 140 ASP A N 1
ATOM 1146 C CA . ASP A 1 140 ? -6.844 -7.107 -13.063 1.00 77.38 140 ASP A CA 1
ATOM 1147 C C . ASP A 1 140 ? -7.645 -8.408 -13.023 1.00 77.38 140 ASP A C 1
ATOM 1149 O O . ASP A 1 140 ? -7.074 -9.486 -12.854 1.00 77.38 140 ASP A O 1
ATOM 1153 N N . TYR A 1 141 ? -8.959 -8.326 -13.263 1.00 81.88 141 TYR A N 1
ATOM 1154 C CA . TYR A 1 141 ? -9.822 -9.502 -13.357 1.00 81.88 141 TYR A CA 1
ATOM 1155 C C . TYR A 1 141 ? -9.339 -10.462 -14.450 1.00 81.88 141 TYR A C 1
ATOM 1157 O O . TYR A 1 141 ? -9.204 -11.658 -14.199 1.00 81.88 141 TYR A O 1
ATOM 1165 N N . LYS A 1 142 ? -9.013 -9.950 -15.649 1.00 82.69 142 LYS A N 1
ATOM 1166 C CA . LYS A 1 142 ? -8.443 -10.764 -16.736 1.00 82.69 142 LYS A CA 1
ATOM 1167 C C . LYS A 1 142 ? -7.140 -11.440 -16.325 1.00 82.69 142 LYS A C 1
ATOM 1169 O O . LYS A 1 142 ? -6.948 -12.605 -16.663 1.00 82.69 142 LYS A O 1
ATOM 1174 N N . LYS A 1 143 ? -6.252 -10.745 -15.611 1.00 78.56 143 LYS A N 1
ATOM 1175 C CA . LYS A 1 143 ? -4.982 -11.323 -15.150 1.00 78.56 143 LYS A CA 1
ATOM 1176 C C . LYS A 1 143 ? -5.225 -12.493 -14.196 1.00 78.56 143 LYS A C 1
ATOM 1178 O O . LYS A 1 143 ? -4.658 -13.559 -14.407 1.00 78.56 143 LYS A O 1
ATOM 1183 N N . ILE A 1 144 ? -6.123 -12.312 -13.227 1.00 81.94 144 ILE A N 1
ATOM 1184 C CA . ILE A 1 144 ? -6.481 -13.328 -12.230 1.00 81.94 144 ILE A CA 1
ATOM 1185 C C . ILE A 1 144 ? -7.008 -14.611 -12.888 1.00 81.94 144 ILE A C 1
ATOM 1187 O O . ILE A 1 144 ? -6.512 -15.698 -12.593 1.00 81.94 144 ILE A O 1
ATOM 1191 N N . ILE A 1 145 ? -7.956 -14.491 -13.823 1.00 83.44 145 ILE A N 1
ATOM 1192 C CA . ILE A 1 145 ? -8.529 -15.661 -14.516 1.00 83.44 145 ILE A CA 1
ATOM 1193 C C . ILE A 1 145 ? -7.560 -16.294 -15.528 1.00 83.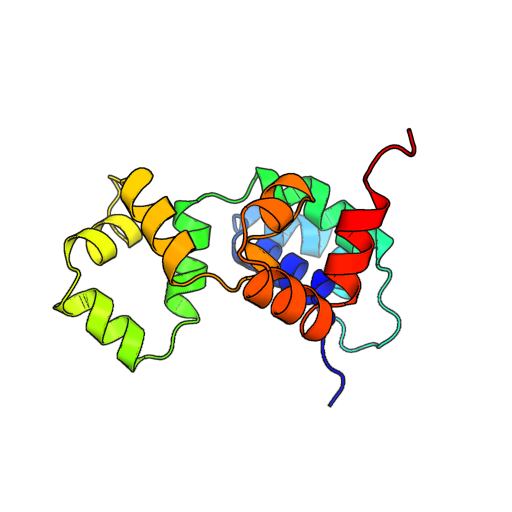44 145 ILE A C 1
ATOM 1195 O O . ILE A 1 145 ? -7.747 -17.436 -15.929 1.00 83.44 145 ILE A O 1
ATOM 1199 N N . SER A 1 146 ? -6.527 -15.565 -15.969 1.00 75.81 146 SER A N 1
ATOM 1200 C CA . SER A 1 146 ? -5.525 -16.074 -16.923 1.00 75.81 146 SER A CA 1
ATOM 1201 C C . SER A 1 146 ? -4.394 -16.851 -16.245 1.00 75.81 146 SER A C 1
ATOM 1203 O O . SER A 1 146 ? -3.651 -17.554 -16.925 1.00 75.81 146 SER A O 1
ATOM 1205 N N . THR A 1 147 ? -4.239 -16.710 -14.925 1.00 63.75 147 THR A N 1
ATOM 1206 C CA . THR A 1 147 ? -3.224 -17.409 -14.120 1.00 63.75 147 THR A CA 1
ATOM 1207 C C . THR A 1 147 ? -3.662 -18.784 -13.608 1.00 63.75 147 THR A C 1
ATOM 1209 O O . THR A 1 147 ? -2.857 -19.471 -12.982 1.00 63.75 147 THR A O 1
ATOM 1212 N N . GLU A 1 148 ? -4.895 -19.223 -13.878 1.00 55.97 148 GLU A N 1
ATOM 1213 C 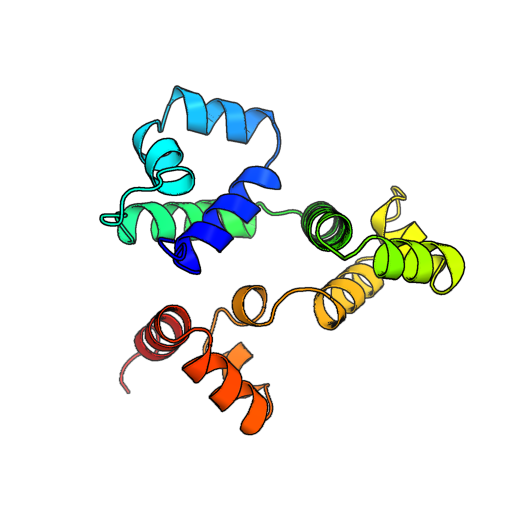CA . GLU A 1 148 ? -5.292 -20.602 -13.587 1.00 55.97 148 GLU A CA 1
ATOM 1214 C C . GLU A 1 148 ? -4.680 -21.577 -14.606 1.00 55.97 148 GLU A C 1
ATOM 1216 O O . GLU A 1 148 ? -4.752 -21.337 -15.818 1.00 55.97 148 GLU A O 1
ATOM 1221 N N . PRO A 1 149 ? -4.090 -22.701 -14.159 1.00 47.56 149 PRO A N 1
ATOM 1222 C CA . PRO A 1 149 ? -3.730 -23.762 -15.078 1.00 47.56 149 PRO A CA 1
ATOM 1223 C C . PRO A 1 149 ? -5.024 -24.300 -15.690 1.00 47.56 149 PRO A C 1
ATOM 1225 O O . PRO A 1 149 ? -5.915 -24.748 -14.971 1.00 47.56 149 PRO A O 1
ATOM 1228 N N . LYS A 1 150 ? -5.126 -24.246 -17.023 1.00 46.69 150 LYS A N 1
ATOM 1229 C CA . LYS A 1 150 ? -6.167 -24.969 -17.760 1.00 46.69 150 LYS A CA 1
ATOM 1230 C C . LYS A 1 150 ? -6.087 -26.438 -17.336 1.00 46.69 150 LYS A C 1
ATOM 1232 O O . LYS A 1 150 ? -5.087 -27.087 -17.645 1.00 46.69 150 LYS A O 1
ATOM 1237 N N . GLN A 1 151 ? -7.080 -26.905 -16.580 1.00 40.78 151 GLN A N 1
ATOM 1238 C CA . GLN A 1 151 ? -7.290 -28.333 -16.340 1.00 40.78 151 GLN A CA 1
ATOM 1239 C C . GLN A 1 151 ? -7.648 -29.033 -17.649 1.00 40.78 151 GLN A C 1
ATOM 1241 O O . GLN A 1 151 ? -8.355 -28.409 -18.477 1.00 40.78 151 GLN A O 1
#